Protein AF-D7BFG2-F1 (afdb_monomer_lite)

Organism: Allomeiothermus silvanus (strain ATCC 700542 / DSM 9946 / NBRC 106475 / NCIMB 13440 / VI-R2) (NCBI:txid526227)

Foldseek 3Di:
DPDPDDADPQQQDCDDPDPPDHRPCVVCVVVPDDDDPDDDDDPDDVSLVVRLVSVCVVVNPDCCLQAVDVPDDDPDDDDPPPDDGDDDDRDHHGDDDPCNCVVVVLVVQLCVVVVLVDDPDPDVVVNVVSSVVSVVVVVVVVVVVVD

pLDDT: mean 75.77, std 16.27, range [35.69, 95.5]

Secondary structure (DSSP, 8-state):
----PPPPTTPPPSS-SSTT---HHHHHGGGS--PPSSSS---S-HHHHHHHHHHHHHHTT-STTTS--TT-S-S-----TTPPPP------S----SSHHHHHHHHHHHHTSGGGSS---SSHHHHHHHHHHHHHHHHHHHHHHH-

Structure (mmCIF, N/CA/C/O backbone):
data_AF-D7BFG2-F1
#
_entry.id   AF-D7BFG2-F1
#
loop_
_atom_site.group_PDB
_atom_site.id
_atom_site.type_symbol
_atom_site.label_atom_id
_atom_site.label_alt_id
_atom_site.label_comp_id
_atom_site.label_asym_id
_atom_site.label_entity_id
_atom_site.label_seq_id
_atom_site.pdbx_PDB_ins_code
_atom_site.Cartn_x
_atom_site.Cartn_y
_atom_site.Cartn_z
_atom_site.occupancy
_atom_site.B_iso_or_equiv
_atom_site.auth_seq_id
_atom_site.auth_comp_id
_atom_site.auth_asym_id
_atom_site.auth_atom_id
_atom_site.pdbx_PDB_model_num
ATOM 1 N N . MET A 1 1 ? -26.481 14.081 -3.843 1.00 35.69 1 MET A N 1
ATOM 2 C CA . MET A 1 1 ? -26.694 12.616 -3.824 1.00 35.69 1 MET A CA 1
ATOM 3 C C . MET A 1 1 ? -25.728 12.005 -2.821 1.00 35.69 1 MET A C 1
ATOM 5 O O . MET A 1 1 ? -24.533 12.231 -2.958 1.00 35.69 1 MET A O 1
ATOM 9 N N . ALA A 1 2 ? -26.221 11.318 -1.786 1.00 36.88 2 ALA A N 1
ATOM 10 C CA . ALA A 1 2 ? -25.361 10.681 -0.788 1.00 36.88 2 ALA A CA 1
ATOM 11 C C . ALA A 1 2 ? -24.533 9.565 -1.448 1.00 36.88 2 ALA A C 1
ATOM 13 O O . ALA A 1 2 ? -25.082 8.671 -2.091 1.00 36.88 2 ALA A O 1
ATOM 14 N N . SER A 1 3 ? -23.209 9.659 -1.340 1.00 45.44 3 SER A N 1
ATOM 15 C CA . SER A 1 3 ? -22.268 8.722 -1.952 1.00 45.44 3 SER A CA 1
ATOM 16 C C . SER A 1 3 ? -22.448 7.313 -1.373 1.00 45.44 3 SER A C 1
ATOM 18 O O . SER A 1 3 ? -22.255 7.103 -0.181 1.00 45.44 3 SER A O 1
ATOM 20 N N . THR A 1 4 ? -22.766 6.327 -2.218 1.00 58.91 4 THR A N 1
ATOM 21 C CA . THR A 1 4 ? -22.878 4.888 -1.876 1.00 58.91 4 THR A CA 1
ATOM 22 C C . THR A 1 4 ? -21.511 4.224 -1.621 1.00 58.91 4 THR A C 1
ATOM 24 O O . THR A 1 4 ? -21.374 2.998 -1.602 1.00 58.91 4 THR A O 1
ATOM 27 N N . ARG A 1 5 ? -20.454 5.025 -1.476 1.00 68.56 5 ARG A N 1
ATOM 28 C CA . ARG A 1 5 ? -19.087 4.570 -1.239 1.00 68.56 5 ARG A CA 1
ATOM 29 C C . ARG A 1 5 ? -18.982 3.950 0.157 1.00 68.56 5 ARG A C 1
ATOM 31 O O . ARG A 1 5 ? -19.466 4.508 1.134 1.00 68.56 5 ARG A O 1
ATOM 38 N N . ARG A 1 6 ? -18.347 2.780 0.264 1.00 68.00 6 ARG A N 1
ATOM 39 C CA . ARG A 1 6 ? -18.043 2.164 1.566 1.00 68.00 6 ARG A CA 1
ATOM 40 C C . ARG A 1 6 ? -16.773 2.808 2.119 1.00 68.00 6 ARG A C 1
ATOM 42 O O . ARG A 1 6 ? -15.727 2.674 1.495 1.00 68.00 6 ARG A O 1
ATOM 49 N N . PHE A 1 7 ? -16.881 3.470 3.265 1.00 69.44 7 PHE A N 1
ATOM 50 C CA . PHE A 1 7 ? -15.780 4.200 3.897 1.00 69.44 7 PHE A CA 1
ATOM 51 C C . PHE A 1 7 ? -15.029 3.339 4.919 1.00 69.44 7 PHE A C 1
ATOM 53 O O . PHE A 1 7 ? -15.637 2.495 5.590 1.00 69.44 7 PHE A O 1
ATOM 60 N N . TYR A 1 8 ? -13.724 3.573 5.071 1.00 68.69 8 TYR A N 1
ATOM 61 C CA . TYR A 1 8 ? -12.989 3.138 6.260 1.00 68.69 8 TYR A CA 1
ATOM 62 C C . TYR A 1 8 ? -13.091 4.188 7.376 1.00 68.69 8 TYR A C 1
ATOM 64 O O . TYR A 1 8 ? -13.104 5.384 7.093 1.00 68.69 8 TYR A O 1
ATOM 72 N N . PRO A 1 9 ? -13.055 3.783 8.660 1.00 69.44 9 PRO A N 1
ATOM 73 C CA . PRO A 1 9 ? -12.960 4.727 9.783 1.00 69.44 9 PRO A CA 1
ATOM 74 C C . PRO A 1 9 ? -11.699 5.615 9.753 1.00 69.44 9 PRO A C 1
ATOM 76 O O . PRO A 1 9 ? -11.646 6.676 10.377 1.00 69.44 9 PRO A O 1
ATOM 79 N N . SER A 1 10 ? -10.663 5.164 9.043 1.00 69.75 10 SER A N 1
ATOM 80 C CA . SER A 1 10 ? -9.399 5.869 8.816 1.00 69.75 10 SER A CA 1
ATOM 81 C C . SER A 1 10 ? -9.334 6.582 7.463 1.00 69.75 10 SER A C 1
ATOM 83 O O . SER A 1 10 ? -8.242 6.965 7.052 1.00 69.75 10 SER A O 1
ATOM 85 N N . ASP A 1 11 ? -10.449 6.687 6.736 1.00 73.31 11 ASP A N 1
ATOM 86 C CA . ASP A 1 11 ? -10.470 7.388 5.456 1.00 73.31 11 ASP A CA 1
ATOM 87 C C . ASP A 1 11 ? -9.999 8.833 5.618 1.00 73.31 11 ASP A C 1
ATOM 89 O O . ASP A 1 11 ? -10.385 9.522 6.567 1.00 73.31 11 ASP A O 1
ATOM 93 N N . LEU A 1 12 ? -9.220 9.293 4.636 1.00 68.06 12 LEU A N 1
ATOM 94 C CA . LEU A 1 12 ? -8.912 10.708 4.463 1.00 68.06 12 LEU A CA 1
ATOM 95 C C . LEU A 1 12 ? -10.233 11.451 4.264 1.00 68.06 12 LEU A C 1
ATOM 97 O O . LEU A 1 12 ? -10.971 11.178 3.301 1.00 68.06 12 LEU A O 1
ATOM 101 N N . SER A 1 13 ? -10.553 12.347 5.194 1.00 62.72 13 SER A N 1
ATOM 102 C CA . SER A 1 13 ? -11.797 13.100 5.146 1.00 62.72 13 SER A CA 1
ATOM 103 C C . SER A 1 13 ? -11.754 14.107 3.998 1.00 62.72 13 SER A C 1
ATOM 105 O O . SER A 1 13 ? -10.762 14.803 3.791 1.00 62.72 13 SER A O 1
ATOM 107 N N . ASP A 1 14 ? -12.865 14.210 3.266 1.00 57.97 14 ASP A N 1
ATOM 108 C CA . ASP A 1 14 ? -13.099 15.321 2.326 1.00 57.97 14 ASP A CA 1
ATOM 109 C C . ASP A 1 14 ? -13.340 16.648 3.063 1.00 57.97 14 ASP A C 1
ATOM 111 O O . ASP A 1 14 ? -13.372 17.712 2.458 1.00 57.97 14 ASP A O 1
ATOM 115 N N . GLN A 1 15 ? -13.530 16.576 4.381 1.00 50.72 15 GLN A N 1
ATOM 116 C CA . GLN A 1 15 ? -13.772 17.700 5.268 1.00 50.72 15 GLN A CA 1
ATOM 117 C C . GLN A 1 15 ? -12.547 17.934 6.150 1.00 50.72 15 GLN A C 1
ATOM 119 O O . GLN A 1 15 ? -11.887 16.991 6.593 1.00 50.72 15 GLN A O 1
ATOM 124 N N . ALA A 1 16 ? -12.266 19.199 6.423 1.00 49.25 16 ALA A N 1
ATOM 125 C CA . ALA A 1 16 ? -11.290 19.621 7.408 1.00 49.25 16 ALA A CA 1
ATOM 126 C C . ALA A 1 16 ? -11.692 19.070 8.793 1.00 49.25 16 ALA A C 1
ATOM 128 O O . ALA A 1 16 ? -12.707 19.482 9.347 1.00 49.25 16 ALA A O 1
ATOM 129 N N . ARG A 1 17 ? -10.939 18.113 9.362 1.00 45.97 17 ARG A N 1
ATOM 130 C CA . ARG A 1 17 ? -11.179 17.629 10.745 1.00 45.97 17 ARG A CA 1
ATOM 131 C C . ARG A 1 17 ? -10.889 18.703 11.808 1.00 45.97 17 ARG A C 1
ATOM 133 O O . ARG A 1 17 ? -11.268 18.524 12.958 1.00 45.97 17 ARG A O 1
ATOM 140 N N . PHE A 1 18 ? -10.234 19.791 11.408 1.00 42.34 18 PHE A N 1
ATOM 141 C CA . PHE A 1 18 ? -9.886 20.971 12.199 1.00 42.34 18 PHE A CA 1
ATOM 142 C C . PHE A 1 18 ? -10.052 22.203 11.304 1.00 42.34 18 PHE A C 1
ATOM 144 O O . PHE A 1 18 ? -9.797 22.099 10.107 1.00 42.34 18 PHE A O 1
ATOM 151 N N . SER A 1 19 ? -10.476 23.341 11.854 1.00 42.25 19 SER A N 1
ATOM 152 C CA . SER A 1 19 ? -10.855 24.570 11.122 1.00 42.25 19 SER A CA 1
ATOM 153 C C . SER A 1 19 ? -9.805 25.125 10.144 1.00 42.25 19 SER A C 1
ATOM 155 O O . SER A 1 19 ? -10.122 25.903 9.253 1.00 42.25 19 SER A O 1
ATOM 157 N N . ASP A 1 20 ? -8.564 24.701 10.315 1.00 50.12 20 ASP A N 1
ATOM 158 C CA . ASP A 1 20 ? -7.326 25.242 9.771 1.00 50.12 20 ASP A CA 1
ATOM 159 C C . ASP A 1 20 ? -6.609 24.250 8.827 1.00 50.12 20 ASP A C 1
ATOM 161 O O . ASP A 1 20 ? -5.536 24.545 8.306 1.00 50.12 20 ASP A O 1
ATOM 165 N N . ARG A 1 21 ? -7.207 23.078 8.546 1.00 52.16 21 ARG A N 1
ATOM 166 C CA . ARG A 1 21 ? -6.616 22.026 7.696 1.00 52.16 21 ARG A CA 1
ATOM 167 C C . ARG A 1 21 ? -7.376 21.861 6.370 1.00 52.16 21 ARG A C 1
ATOM 169 O O . ARG A 1 21 ? -8.562 21.555 6.382 1.00 52.16 21 ARG A O 1
ATOM 176 N N . GLN A 1 22 ? -6.709 21.965 5.215 1.00 52.19 22 GLN A N 1
ATOM 177 C CA . GLN A 1 22 ? -7.292 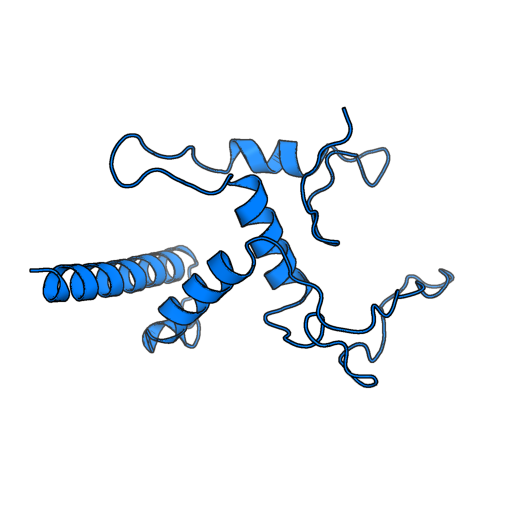21.522 3.933 1.00 52.19 22 GLN A CA 1
ATOM 178 C C . GLN A 1 22 ? -7.687 20.032 3.978 1.00 52.19 22 GLN A C 1
ATOM 180 O O . GLN A 1 22 ? -7.050 19.237 4.667 1.00 52.19 22 GLN A O 1
ATOM 185 N N . ALA A 1 23 ? -8.711 19.635 3.213 1.00 70.12 23 ALA A N 1
ATOM 186 C CA . ALA A 1 23 ? -9.079 18.227 3.047 1.00 70.12 23 ALA A CA 1
ATOM 187 C C . ALA A 1 23 ? -7.837 17.389 2.686 1.00 70.12 23 ALA A C 1
ATOM 189 O O . ALA A 1 23 ? -7.157 17.671 1.701 1.00 70.12 23 ALA A O 1
ATOM 190 N N . GLU A 1 24 ? -7.523 16.368 3.487 1.00 79.00 24 GLU A N 1
ATOM 191 C CA . GLU A 1 24 ? -6.224 15.675 3.441 1.00 79.00 24 GLU A CA 1
ATOM 192 C C . GLU A 1 24 ? -5.970 15.008 2.078 1.00 79.00 24 GLU A C 1
ATOM 194 O O . GLU A 1 24 ? -4.833 14.912 1.616 1.00 79.00 24 GLU A O 1
ATOM 199 N N . TRP A 1 25 ? -7.044 14.605 1.389 1.00 83.38 25 TRP A N 1
ATOM 200 C CA . TRP A 1 25 ? -6.968 14.069 0.032 1.00 83.38 25 TRP A CA 1
ATOM 201 C C . TRP A 1 25 ? -6.477 15.095 -0.998 1.00 83.38 25 TRP A C 1
ATOM 203 O O . TRP A 1 25 ? -5.710 14.724 -1.879 1.00 83.38 25 TRP A O 1
ATOM 213 N N . VAL A 1 26 ? -6.851 16.372 -0.871 1.00 85.31 26 VAL A N 1
ATOM 214 C CA . VAL A 1 26 ? -6.469 17.435 -1.823 1.00 85.31 26 VAL A CA 1
ATOM 215 C C . VAL A 1 26 ? -4.954 17.642 -1.845 1.00 85.31 26 VAL A C 1
ATOM 217 O O . VAL A 1 26 ? -4.383 17.929 -2.891 1.00 85.31 26 VAL A O 1
ATOM 220 N N . LEU A 1 27 ? -4.293 17.449 -0.702 1.00 83.94 27 LEU A N 1
ATOM 221 C CA . LEU A 1 27 ? -2.836 17.546 -0.595 1.00 83.94 27 LEU A CA 1
ATOM 222 C C . LEU A 1 27 ? -2.132 16.321 -1.192 1.00 83.94 27 LEU A C 1
ATOM 224 O O . LEU A 1 27 ? -1.065 16.443 -1.789 1.00 83.94 27 LEU A O 1
ATOM 228 N N . LEU A 1 28 ? -2.722 15.136 -1.027 1.00 86.00 28 LEU A N 1
ATOM 229 C CA . LEU A 1 28 ? -2.117 13.874 -1.451 1.00 86.00 28 LEU A CA 1
ATOM 230 C C . LEU A 1 28 ? -2.340 13.562 -2.930 1.00 86.00 28 LEU A C 1
ATOM 232 O O . LEU A 1 28 ? -1.453 13.012 -3.576 1.00 86.00 28 LEU A O 1
ATOM 236 N N . GLU A 1 29 ? -3.509 13.894 -3.470 1.00 88.38 29 GLU A N 1
ATOM 237 C CA . GLU A 1 29 ? -3.891 13.612 -4.853 1.00 88.38 29 GLU A CA 1
ATOM 238 C C . GLU A 1 29 ? -2.838 14.016 -5.902 1.00 88.38 29 GLU A C 1
ATOM 240 O O . GLU A 1 29 ? -2.476 13.149 -6.703 1.00 88.38 29 GLU A O 1
ATOM 245 N N . PRO A 1 30 ? -2.278 15.246 -5.901 1.00 91.38 30 PRO A N 1
ATOM 246 C CA . PRO A 1 30 ? -1.296 15.647 -6.912 1.00 91.38 30 PRO A CA 1
ATOM 247 C C . PRO A 1 30 ? 0.029 14.874 -6.822 1.00 91.38 30 PRO A C 1
ATOM 249 O O . PRO A 1 30 ? 0.748 14.777 -7.815 1.00 91.38 30 PRO A O 1
ATOM 252 N N . LEU A 1 31 ? 0.350 14.289 -5.665 1.00 90.12 31 LEU A N 1
ATOM 253 C CA . LEU A 1 31 ? 1.568 13.495 -5.467 1.00 90.12 31 LEU A CA 1
ATOM 254 C C . LEU A 1 31 ? 1.427 12.064 -6.000 1.00 90.12 31 LEU A C 1
ATOM 256 O O . LEU A 1 31 ? 2.412 11.336 -6.130 1.00 90.12 31 LEU A O 1
ATOM 260 N N . ILE A 1 32 ? 0.203 11.628 -6.296 1.00 88.56 32 ILE A N 1
ATOM 261 C CA . ILE A 1 32 ? -0.093 10.256 -6.688 1.00 88.56 32 ILE A CA 1
ATOM 262 C C . ILE A 1 32 ? -0.083 10.167 -8.227 1.00 88.56 32 ILE A C 1
ATOM 264 O O . ILE A 1 32 ? -1.022 10.607 -8.888 1.00 88.56 32 ILE A O 1
ATOM 268 N N . PRO A 1 33 ? 0.925 9.524 -8.846 1.00 87.50 33 PRO A N 1
ATOM 269 C CA . PRO A 1 33 ? 1.218 9.713 -10.272 1.00 87.50 33 PRO A CA 1
ATOM 270 C C . PRO A 1 33 ? 0.188 9.045 -11.176 1.00 87.50 33 PRO A C 1
ATOM 272 O O . PRO A 1 33 ? 0.178 7.826 -11.182 1.00 87.50 33 PRO A O 1
ATOM 275 N N . ALA A 1 34 ? -0.636 9.750 -11.953 1.00 85.81 34 ALA A N 1
ATOM 276 C CA . ALA A 1 34 ? -1.742 9.165 -12.735 1.00 85.81 34 ALA A CA 1
ATOM 277 C C . ALA A 1 34 ? -1.429 7.809 -13.435 1.00 85.81 34 ALA A C 1
ATOM 279 O O . ALA A 1 34 ? -0.289 7.553 -13.837 1.00 85.81 34 ALA A O 1
ATOM 280 N N . PRO A 1 35 ? -2.413 6.892 -13.576 1.00 85.31 35 PRO A N 1
ATOM 281 C CA . PRO A 1 35 ? -2.204 5.633 -14.290 1.00 85.31 35 PRO A CA 1
ATOM 282 C C . PRO A 1 35 ? -1.595 5.879 -15.674 1.00 85.31 35 PRO A C 1
ATOM 284 O O . PRO A 1 35 ? -2.139 6.647 -16.463 1.00 85.31 35 PRO A O 1
ATOM 287 N N . LYS A 1 36 ? -0.458 5.234 -15.956 1.00 84.75 36 LYS A N 1
ATOM 288 C CA . LYS A 1 36 ? 0.197 5.353 -17.260 1.00 84.75 36 LYS A CA 1
ATOM 289 C C . LYS A 1 36 ? -0.695 4.745 -18.352 1.00 84.75 36 LYS A C 1
ATOM 291 O O . LYS A 1 36 ? -1.365 3.744 -18.079 1.00 84.75 36 LYS A O 1
ATOM 296 N N . PRO A 1 37 ? -0.703 5.314 -19.570 1.00 83.06 37 PRO A N 1
ATOM 297 C CA . PRO A 1 37 ? -1.400 4.713 -20.697 1.00 83.06 37 PRO A CA 1
ATOM 298 C C . PRO A 1 37 ? -0.761 3.368 -21.071 1.00 83.06 37 PRO A C 1
ATOM 300 O O . PRO A 1 37 ? 0.455 3.194 -20.985 1.00 83.06 37 PRO A O 1
ATOM 303 N N . GLY A 1 38 ? -1.597 2.421 -21.500 1.00 83.06 38 GLY A N 1
ATOM 304 C CA . GLY A 1 38 ? -1.178 1.069 -21.871 1.00 83.06 38 GLY A CA 1
ATOM 305 C C . GLY A 1 38 ? -1.172 0.065 -20.709 1.00 83.06 38 GLY A C 1
ATOM 306 O O . GLY A 1 38 ? -1.253 0.408 -19.531 1.00 83.06 38 GLY A O 1
ATOM 307 N N . GLY A 1 39 ? -1.101 -1.221 -21.054 1.00 82.75 39 GLY A N 1
ATOM 308 C CA . GLY A 1 39 ? -1.129 -2.315 -20.083 1.00 82.75 39 GLY A CA 1
ATOM 309 C C . GLY A 1 39 ? -2.523 -2.626 -19.525 1.00 82.75 39 GLY A C 1
ATOM 310 O O . GLY A 1 39 ? -3.553 -2.336 -20.133 1.00 82.75 39 GLY A O 1
ATOM 311 N N . ARG A 1 40 ? -2.564 -3.293 -18.364 1.00 80.38 40 ARG A N 1
ATOM 312 C CA . ARG A 1 40 ? -3.821 -3.732 -17.741 1.00 80.38 40 ARG A CA 1
ATOM 313 C C . ARG A 1 40 ? -4.549 -2.537 -17.103 1.00 80.38 40 ARG A C 1
ATOM 315 O O . ARG A 1 40 ? -3.965 -1.915 -16.216 1.00 80.38 40 ARG A O 1
ATOM 322 N N . PRO A 1 41 ? -5.831 -2.282 -17.433 1.00 85.25 41 PRO A N 1
ATOM 323 C CA . PRO A 1 41 ? -6.581 -1.165 -16.861 1.00 85.25 41 PRO A CA 1
ATOM 324 C C . PRO A 1 41 ? -6.630 -1.193 -15.328 1.00 85.25 41 PRO A C 1
ATOM 326 O O . PRO A 1 41 ? -6.902 -2.236 -14.716 1.00 85.25 41 PRO A O 1
ATOM 329 N N . ALA A 1 42 ? -6.409 -0.033 -14.707 1.00 85.25 42 ALA A N 1
ATOM 330 C CA . ALA A 1 42 ? -6.557 0.147 -13.268 1.00 85.25 42 ALA A CA 1
ATOM 331 C C . ALA A 1 42 ? -8.044 0.058 -12.880 1.00 85.25 42 ALA A C 1
ATOM 333 O O . ALA A 1 42 ? -8.833 0.943 -13.186 1.00 85.25 42 ALA A O 1
ATOM 334 N N . LYS A 1 43 ? -8.437 -1.029 -12.203 1.00 86.81 43 LYS A N 1
ATOM 335 C CA . LYS A 1 43 ? -9.842 -1.292 -11.824 1.00 86.81 43 LYS A CA 1
ATOM 336 C C . LYS A 1 43 ? -10.293 -0.609 -10.529 1.00 86.81 43 LYS A C 1
ATOM 338 O O . LYS A 1 43 ? -11.481 -0.619 -10.223 1.00 86.81 43 LYS A O 1
ATOM 343 N N . VAL A 1 44 ? -9.356 -0.128 -9.714 1.00 86.38 44 VAL A N 1
ATOM 344 C CA . VAL A 1 44 ? -9.634 0.437 -8.385 1.00 86.38 44 VAL A CA 1
ATOM 345 C C . VAL A 1 44 ? -9.158 1.891 -8.367 1.00 86.38 44 VAL A C 1
ATOM 347 O O . VAL A 1 44 ? -8.000 2.123 -8.726 1.00 86.38 44 VAL A O 1
ATOM 350 N N . PRO A 1 45 ? -10.004 2.858 -7.956 1.00 87.62 45 PRO A N 1
ATOM 351 C CA . PRO A 1 45 ? -9.585 4.247 -7.806 1.00 87.62 45 PRO A CA 1
ATOM 352 C C . PRO A 1 45 ? -8.444 4.368 -6.798 1.00 87.62 45 PRO A C 1
ATOM 354 O O . PRO A 1 45 ? -8.442 3.699 -5.763 1.00 87.62 45 PRO A O 1
ATOM 357 N N . ARG A 1 46 ? -7.480 5.249 -7.066 1.00 87.62 46 ARG A N 1
ATOM 358 C CA . ARG A 1 46 ? -6.289 5.387 -6.215 1.00 87.62 46 ARG A CA 1
ATOM 359 C C . ARG A 1 46 ? -6.602 5.827 -4.800 1.00 87.62 46 ARG A C 1
ATOM 361 O O . ARG A 1 46 ? -5.983 5.321 -3.872 1.00 87.62 46 ARG A O 1
ATOM 368 N N . ARG A 1 47 ? -7.616 6.674 -4.638 1.00 87.25 47 ARG A N 1
ATOM 369 C CA . ARG A 1 47 ? -8.124 7.074 -3.329 1.00 87.25 47 ARG A CA 1
ATOM 370 C C . ARG A 1 47 ? -8.501 5.884 -2.452 1.00 87.25 47 ARG A C 1
ATOM 372 O O . ARG A 1 47 ? -8.148 5.854 -1.282 1.00 87.25 47 ARG A O 1
ATOM 379 N N . GLU A 1 48 ? -9.144 4.868 -3.023 1.00 86.75 48 GLU A N 1
ATOM 380 C CA . GLU A 1 48 ? -9.511 3.654 -2.281 1.00 86.75 48 GLU A CA 1
ATOM 381 C C . GLU A 1 48 ? -8.292 2.824 -1.889 1.00 86.75 48 GLU A C 1
ATOM 383 O O . GLU A 1 48 ? -8.276 2.200 -0.831 1.00 86.75 48 GLU A O 1
ATOM 388 N N . ILE A 1 49 ? -7.264 2.811 -2.740 1.00 87.88 49 ILE A N 1
ATOM 389 C CA . ILE A 1 49 ? -6.004 2.126 -2.447 1.00 87.88 49 ILE A CA 1
ATOM 390 C C . ILE A 1 49 ? -5.290 2.840 -1.298 1.00 87.88 49 ILE A C 1
ATOM 392 O O . ILE A 1 49 ? -4.867 2.180 -0.357 1.00 87.88 49 ILE A O 1
ATOM 396 N N . VAL A 1 50 ? -5.198 4.172 -1.345 1.00 88.62 50 VAL A N 1
ATOM 397 C CA . VAL A 1 50 ? -4.579 4.980 -0.284 1.00 88.62 50 VAL A CA 1
ATOM 398 C C . VAL A 1 50 ? -5.335 4.823 1.027 1.00 88.62 50 VAL A C 1
ATOM 400 O O . VAL A 1 50 ? -4.715 4.543 2.045 1.00 88.62 50 VAL A O 1
ATOM 403 N N . ASN A 1 51 ? -6.663 4.900 1.005 1.00 86.06 51 ASN A N 1
ATOM 404 C CA . ASN A 1 51 ? -7.483 4.668 2.189 1.00 86.06 51 ASN A CA 1
ATOM 405 C C . ASN A 1 51 ? -7.253 3.271 2.784 1.00 86.06 51 ASN A C 1
ATOM 407 O O . ASN A 1 51 ? -7.078 3.138 3.994 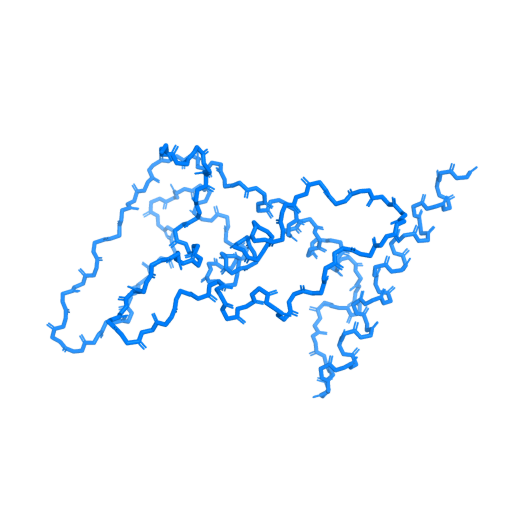1.00 86.06 51 ASN A O 1
ATOM 411 N N . ALA A 1 52 ? -7.167 2.235 1.943 1.00 84.50 52 ALA A N 1
ATOM 412 C CA . ALA A 1 52 ? -6.841 0.885 2.393 1.00 84.50 52 ALA A CA 1
ATOM 413 C C . ALA A 1 52 ? -5.412 0.777 2.963 1.00 84.50 52 ALA A C 1
ATOM 415 O O . ALA A 1 52 ? -5.213 0.079 3.955 1.00 84.50 52 ALA A O 1
ATOM 416 N N . ILE A 1 53 ? -4.425 1.468 2.378 1.00 86.31 53 ILE A N 1
ATOM 417 C CA . ILE A 1 53 ? -3.051 1.533 2.903 1.00 86.31 53 ILE A CA 1
ATOM 418 C C . ILE A 1 53 ? -3.042 2.219 4.269 1.00 86.31 53 ILE A C 1
ATOM 420 O O . ILE A 1 53 ? -2.521 1.652 5.221 1.00 86.31 53 ILE A O 1
ATOM 424 N N . LEU A 1 54 ? -3.648 3.400 4.390 1.00 82.31 54 LEU A N 1
ATOM 425 C CA . LEU A 1 54 ? -3.715 4.156 5.642 1.00 82.31 54 LEU A CA 1
ATOM 426 C C . LEU A 1 54 ? -4.448 3.384 6.732 1.00 82.31 54 LEU A C 1
ATOM 428 O O . LEU A 1 54 ? -4.024 3.396 7.885 1.00 82.31 54 LEU A O 1
ATOM 432 N N . TYR A 1 55 ? -5.501 2.659 6.364 1.00 78.62 55 TYR A N 1
ATOM 433 C CA . TYR A 1 55 ? -6.174 1.746 7.273 1.00 78.62 55 TYR A CA 1
ATOM 434 C C . TYR A 1 55 ? -5.227 0.651 7.785 1.00 78.62 55 TYR A C 1
ATOM 436 O O . TYR A 1 55 ? -5.146 0.433 8.993 1.00 78.62 55 TYR A O 1
ATOM 444 N N . VAL A 1 56 ? -4.477 -0.008 6.891 1.00 78.75 56 VAL A N 1
ATOM 445 C CA . VAL A 1 56 ? -3.489 -1.035 7.268 1.00 78.75 56 VAL A CA 1
ATOM 446 C C . VAL A 1 56 ? -2.335 -0.441 8.080 1.00 78.75 56 VAL A C 1
ATOM 448 O O . VAL A 1 56 ? -1.830 -1.104 8.974 1.00 78.75 56 VAL A O 1
ATOM 451 N N . LEU A 1 57 ? -1.911 0.795 7.820 1.00 79.69 57 LEU A N 1
ATOM 452 C CA . LEU A 1 57 ? -0.862 1.449 8.606 1.00 79.69 57 LEU A CA 1
ATOM 453 C C . LEU A 1 57 ? -1.353 1.822 10.008 1.00 79.69 57 LEU A C 1
ATOM 455 O O . LEU A 1 57 ? -0.646 1.585 10.983 1.00 79.69 57 LEU A O 1
ATOM 459 N N . LYS A 1 58 ? -2.572 2.362 10.121 1.00 73.50 58 LYS A N 1
ATOM 460 C CA . LYS A 1 58 ? -3.164 2.765 11.402 1.00 73.50 58 LYS A CA 1
ATOM 461 C C . LYS A 1 58 ? -3.478 1.566 12.294 1.00 73.50 58 LYS A C 1
ATOM 463 O O . LYS A 1 58 ? -3.226 1.612 13.492 1.00 73.50 58 LYS A O 1
ATOM 468 N N . ASN A 1 59 ? -4.033 0.509 11.706 1.00 66.12 59 ASN A N 1
ATOM 469 C CA . ASN A 1 59 ? -4.573 -0.630 12.449 1.00 66.12 59 ASN A CA 1
ATOM 470 C C . ASN A 1 59 ? -3.728 -1.905 12.280 1.00 66.12 59 ASN A C 1
ATOM 472 O O . ASN A 1 59 ? -4.080 -2.958 12.800 1.00 66.12 59 ASN A O 1
ATOM 476 N N . GLY A 1 60 ? -2.609 -1.843 11.557 1.00 65.88 60 GLY A N 1
ATOM 477 C CA . GLY A 1 60 ? -1.783 -3.000 11.211 1.00 65.88 60 GLY A CA 1
ATOM 478 C C . GLY A 1 60 ? -2.468 -3.990 10.256 1.00 65.88 60 GLY A C 1
ATOM 479 O O . GLY A 1 60 ? -3.569 -3.776 9.746 1.00 65.88 60 GLY A O 1
ATOM 480 N N . ILE A 1 61 ? -1.841 -5.158 10.074 1.00 66.81 61 ILE A N 1
ATOM 481 C CA . ILE A 1 61 ? -2.496 -6.357 9.511 1.00 66.81 61 ILE A CA 1
ATOM 482 C C . ILE A 1 61 ? -3.251 -7.074 10.643 1.00 66.81 61 ILE A C 1
ATOM 484 O O . ILE A 1 61 ? -3.087 -8.270 10.884 1.00 66.81 61 ILE A O 1
ATOM 488 N N . GLN A 1 62 ? -4.029 -6.328 11.428 1.00 56.16 62 GLN A N 1
ATOM 489 C CA . GLN A 1 62 ? -4.777 -6.920 12.527 1.00 56.16 62 GLN A CA 1
ATOM 490 C C . GLN A 1 62 ? -6.024 -7.613 11.972 1.00 56.16 62 GLN A C 1
ATOM 492 O O . GLN A 1 62 ? -6.882 -7.010 11.320 1.00 56.16 62 GLN A O 1
ATOM 497 N N . TRP A 1 63 ? -6.122 -8.914 12.237 1.00 51.78 63 TRP A N 1
ATOM 498 C CA . TRP A 1 63 ? -7.339 -9.708 12.040 1.00 51.78 63 TRP A CA 1
ATOM 499 C C . TRP A 1 63 ? -8.449 -9.318 13.035 1.00 51.78 63 TRP A C 1
ATOM 501 O O . TRP A 1 63 ? -9.618 -9.616 12.810 1.00 51.78 63 TRP A O 1
ATOM 511 N N . LEU A 1 64 ? -8.081 -8.615 14.112 1.00 44.53 64 LEU A N 1
ATOM 512 C CA . LEU A 1 64 ? -8.909 -8.326 15.284 1.00 44.53 64 LEU A CA 1
ATOM 513 C C . LEU A 1 64 ? -10.105 -7.393 15.024 1.00 44.53 64 LEU A C 1
ATOM 515 O O . LEU A 1 64 ? -11.134 -7.557 15.666 1.00 44.53 64 LEU A O 1
ATOM 519 N N . GLU A 1 65 ? -10.026 -6.459 14.072 1.00 49.69 65 GLU A N 1
ATOM 520 C CA . GLU A 1 65 ? -11.199 -5.642 13.689 1.00 49.69 65 GLU A CA 1
ATOM 521 C C . GLU A 1 65 ? -12.143 -6.366 12.717 1.00 49.69 65 GLU A C 1
ATOM 523 O O . GLU A 1 65 ? -13.305 -5.996 12.564 1.00 49.69 65 GLU A O 1
ATOM 528 N N . VAL A 1 66 ? -11.648 -7.406 12.043 1.00 52.53 66 VAL A N 1
ATOM 529 C CA . VAL A 1 66 ? -12.432 -8.225 11.109 1.00 52.53 66 VAL A CA 1
ATOM 530 C C . VAL A 1 66 ? -13.170 -9.334 11.855 1.00 52.53 66 VAL A C 1
ATOM 532 O O . VAL A 1 66 ? -14.228 -9.768 11.416 1.00 52.53 66 VAL A O 1
ATOM 535 N N . VAL A 1 67 ? -12.644 -9.771 12.998 1.00 46.97 67 VAL A N 1
ATOM 536 C CA . VAL A 1 67 ? -13.298 -10.681 13.936 1.00 46.97 67 VAL A CA 1
ATOM 537 C C . VAL A 1 67 ? -13.166 -10.049 15.314 1.00 46.97 67 VAL A C 1
ATOM 539 O O . VAL A 1 67 ? -12.162 -10.255 15.992 1.00 46.97 67 VAL A O 1
ATOM 542 N N . ALA A 1 68 ? -14.157 -9.253 15.716 1.00 46.69 68 ALA A N 1
ATOM 543 C CA . ALA A 1 68 ? -14.185 -8.661 17.047 1.00 46.69 68 ALA A CA 1
ATOM 544 C C . ALA A 1 68 ? -14.240 -9.770 18.111 1.00 46.69 68 ALA A C 1
ATOM 546 O O . ALA A 1 68 ? -15.306 -10.294 18.434 1.00 46.69 68 ALA A O 1
ATOM 547 N N . HIS A 1 69 ? -13.080 -10.158 18.643 1.00 41.03 69 HIS A N 1
ATOM 548 C CA . HIS A 1 69 ? -12.999 -11.031 19.808 1.00 41.03 69 HIS A CA 1
ATOM 549 C C . HIS A 1 69 ? -13.152 -10.162 21.067 1.00 41.03 69 HIS A C 1
ATOM 551 O O . HIS A 1 69 ? -12.539 -9.094 21.127 1.00 41.03 69 HIS A O 1
ATOM 557 N N . PRO A 1 70 ? -13.893 -10.593 22.106 1.00 41.62 70 PRO A N 1
ATOM 558 C CA . PRO A 1 70 ? -14.121 -9.798 23.322 1.00 41.62 70 PRO A CA 1
ATOM 559 C C . PRO A 1 70 ? -12.864 -9.239 24.023 1.00 41.62 70 PRO A C 1
ATOM 561 O O . PRO A 1 70 ? -12.972 -8.290 24.800 1.00 41.62 70 PRO A O 1
ATOM 564 N N . HIS A 1 71 ? -11.680 -9.795 23.736 1.00 49.25 71 HIS A N 1
ATOM 565 C CA . HIS A 1 71 ? -10.396 -9.470 24.375 1.00 49.25 71 HIS A CA 1
ATOM 566 C C . HIS A 1 71 ? -9.333 -8.931 23.398 1.00 49.25 71 HIS A C 1
ATOM 568 O O . HIS A 1 71 ? -8.143 -8.904 23.705 1.00 49.25 71 HIS A O 1
ATOM 574 N N . ALA A 1 72 ? -9.743 -8.523 22.200 1.00 47.72 72 ALA A N 1
ATOM 575 C CA . ALA A 1 72 ? -8.840 -8.126 21.135 1.00 47.72 72 ALA A CA 1
ATOM 576 C C . ALA A 1 72 ? -8.396 -6.648 21.212 1.00 47.72 72 ALA A C 1
ATOM 578 O O . ALA A 1 72 ? -9.113 -5.747 20.793 1.00 47.72 72 ALA A O 1
ATOM 579 N N . GLY A 1 73 ? -7.159 -6.411 21.656 1.00 49.44 73 GLY A N 1
ATOM 580 C CA . GLY A 1 73 ? -6.272 -5.431 21.008 1.00 49.44 73 GLY A CA 1
ATOM 581 C C . GLY A 1 73 ? -6.123 -4.028 21.605 1.00 49.44 73 GLY A C 1
ATOM 582 O O . GLY A 1 73 ? -5.043 -3.461 21.459 1.00 49.44 73 GLY A O 1
ATOM 583 N N . VAL A 1 74 ? -7.099 -3.470 22.324 1.00 53.28 74 VAL A N 1
ATOM 584 C CA . VAL A 1 74 ? -6.933 -2.139 22.948 1.00 53.28 74 VAL A CA 1
ATOM 585 C C . VAL A 1 74 ? -6.762 -2.295 24.456 1.00 53.28 74 VAL A C 1
ATOM 587 O O . VAL A 1 74 ? -7.732 -2.485 25.182 1.00 53.28 74 VAL A O 1
ATOM 590 N N . ARG A 1 75 ? -5.510 -2.232 24.930 1.00 49.00 75 ARG A N 1
ATOM 591 C CA . ARG A 1 75 ? -5.194 -2.148 26.372 1.00 49.00 75 ARG A CA 1
ATOM 592 C C . ARG A 1 75 ? -5.268 -0.715 26.920 1.00 49.00 75 ARG A C 1
ATOM 594 O O . ARG A 1 75 ? -5.300 -0.545 28.130 1.00 49.00 75 ARG A O 1
ATOM 601 N N . GLY A 1 76 ? -5.321 0.290 26.045 1.00 55.12 76 GLY A N 1
ATOM 602 C CA . GLY A 1 76 ? -5.452 1.706 26.391 1.00 55.12 76 GLY A CA 1
ATOM 603 C C . GLY A 1 76 ? -5.380 2.593 25.146 1.00 55.12 76 GLY A C 1
ATOM 604 O O . GLY A 1 76 ? -4.865 2.166 24.111 1.00 55.12 76 GLY A O 1
ATOM 605 N N . VAL A 1 77 ? -5.911 3.811 25.243 1.00 60.19 77 VAL A N 1
ATOM 606 C CA . VAL A 1 77 ? -5.810 4.866 24.224 1.00 60.19 77 VAL A CA 1
ATOM 607 C C . VAL A 1 77 ? -5.069 6.035 24.866 1.00 60.19 77 VAL A C 1
ATOM 609 O O . VAL A 1 77 ? -5.378 6.396 25.999 1.00 60.19 77 VAL A O 1
ATOM 612 N N . TRP A 1 78 ? -4.085 6.608 24.172 1.00 63.41 78 TRP A N 1
ATOM 613 C CA . TRP A 1 78 ? -3.433 7.837 24.626 1.00 63.41 78 TRP A CA 1
ATOM 614 C C . TRP A 1 78 ? -4.378 9.011 24.382 1.00 63.41 78 TRP A C 1
ATOM 616 O O . TRP A 1 78 ? -4.763 9.269 23.241 1.00 63.41 78 TRP A O 1
ATOM 626 N N . VAL A 1 79 ? -4.757 9.691 25.456 1.00 72.62 79 VAL A N 1
ATOM 627 C CA . VAL A 1 79 ? -5.676 10.831 25.454 1.00 72.62 79 VAL A CA 1
ATOM 628 C C . VAL A 1 79 ? -4.955 12.001 26.118 1.00 72.62 79 VAL A C 1
ATOM 630 O O . VAL A 1 79 ? -4.111 11.783 26.992 1.00 72.62 79 VAL A O 1
ATOM 633 N N . ARG A 1 80 ? -5.214 13.233 25.665 1.00 70.19 80 ARG A N 1
ATOM 634 C CA . ARG A 1 80 ? -4.643 14.415 26.320 1.00 70.19 80 ARG A CA 1
ATOM 635 C C . ARG A 1 80 ? -5.165 14.509 27.750 1.00 70.19 80 ARG A C 1
ATOM 637 O O . ARG A 1 80 ? -6.277 14.085 28.050 1.00 70.19 80 ARG A O 1
ATOM 644 N N . GLU A 1 81 ? -4.349 15.060 28.635 1.00 71.88 81 GLU A N 1
ATOM 645 C CA . GLU A 1 81 ? -4.727 15.229 30.034 1.00 71.88 81 GLU A CA 1
ATOM 646 C C . GLU A 1 81 ? -5.998 16.090 30.144 1.00 71.88 81 GLU A C 1
ATOM 648 O O . GLU A 1 81 ? -6.077 17.171 29.563 1.00 71.88 81 GLU A O 1
ATOM 653 N N . GLY A 1 82 ? -7.018 15.571 30.834 1.00 83.44 82 GLY A N 1
ATOM 654 C CA . GLY A 1 82 ? -8.327 16.217 30.984 1.00 83.44 82 GLY A CA 1
ATOM 655 C C . GLY A 1 82 ? -9.347 15.937 29.871 1.00 83.44 82 GLY A C 1
ATOM 656 O O . GLY A 1 82 ? -10.515 16.283 30.039 1.00 83.44 82 GLY A O 1
ATOM 657 N N . GLU A 1 83 ? -8.967 15.287 28.767 1.00 77.25 83 GLU A N 1
ATOM 658 C CA . GLU A 1 83 ? -9.932 14.855 27.749 1.00 77.25 83 GLU A CA 1
ATOM 659 C C . GLU A 1 83 ? -10.623 13.537 28.163 1.00 77.25 83 GLU A C 1
ATOM 661 O O . GLU A 1 83 ? -9.981 12.637 28.718 1.00 77.25 83 GLU A O 1
ATOM 666 N N . PRO A 1 84 ? -11.939 13.389 27.909 1.00 78.94 84 PRO A N 1
ATOM 667 C CA . PRO A 1 84 ? -12.655 12.161 28.228 1.00 78.94 84 PRO A CA 1
ATOM 668 C C . PRO A 1 84 ? -12.153 11.002 27.361 1.00 78.94 84 PRO A C 1
ATOM 670 O O . PRO A 1 84 ? -11.804 11.177 26.192 1.00 78.94 84 PRO A O 1
ATOM 673 N N . LEU A 1 85 ? -12.150 9.790 27.925 1.00 70.31 85 LEU A N 1
ATOM 674 C CA . LEU A 1 85 ? -11.811 8.591 27.161 1.00 70.31 85 LEU A CA 1
ATOM 675 C C . LEU A 1 85 ? -12.779 8.439 25.974 1.00 70.31 85 LEU A C 1
ATOM 677 O O . LEU A 1 85 ? -13.994 8.501 26.177 1.00 70.31 85 LEU A O 1
ATOM 681 N N . PRO A 1 86 ? -12.277 8.212 24.747 1.00 68.38 86 PRO A N 1
ATOM 682 C CA . PRO A 1 86 ? -13.141 8.030 23.593 1.00 68.38 86 PRO A CA 1
ATOM 683 C C . PRO A 1 86 ? -13.931 6.726 23.724 1.00 68.38 86 PRO A C 1
ATOM 685 O O . PRO A 1 86 ? -13.367 5.665 24.006 1.00 68.38 86 PRO A O 1
ATOM 688 N N . GLU A 1 87 ? -15.236 6.794 23.475 1.00 63.34 87 GLU A N 1
ATOM 689 C CA . GLU A 1 87 ? -16.077 5.606 23.388 1.00 63.34 87 GLU A CA 1
ATOM 690 C C . GLU A 1 87 ? -15.747 4.850 22.094 1.00 63.34 87 GLU A C 1
ATOM 692 O O . GLU A 1 87 ? -15.954 5.339 20.982 1.00 63.34 87 GLU A O 1
ATOM 697 N N . VAL A 1 88 ? -15.165 3.657 22.231 1.00 62.94 88 VAL A N 1
ATOM 698 C CA . VAL A 1 88 ? -14.818 2.811 21.085 1.00 62.94 88 VAL A CA 1
ATOM 699 C C . VAL A 1 88 ? -15.986 1.873 20.801 1.00 62.94 88 VAL A C 1
ATOM 701 O O . VAL A 1 88 ? -16.224 0.926 21.553 1.00 62.94 88 VAL A O 1
ATOM 704 N N . GLU A 1 89 ? -16.696 2.112 19.697 1.00 61.41 89 GLU A N 1
ATOM 705 C CA . GLU A 1 89 ? -17.798 1.259 19.247 1.00 61.41 89 GLU A CA 1
ATOM 706 C C . GLU A 1 89 ? -17.293 -0.168 18.961 1.00 61.41 89 GLU A C 1
ATOM 708 O O . GLU A 1 89 ? -16.574 -0.430 17.991 1.00 61.41 89 GLU A O 1
ATOM 713 N N . ARG A 1 90 ? -17.674 -1.124 19.816 1.00 62.53 90 ARG A N 1
ATOM 714 C CA . ARG A 1 90 ? -17.350 -2.543 19.629 1.00 62.53 90 ARG A CA 1
ATOM 715 C C . ARG A 1 90 ? -18.355 -3.180 18.677 1.00 62.53 90 ARG A C 1
ATOM 717 O O . ARG A 1 90 ? -19.374 -3.726 19.097 1.00 62.53 90 ARG A O 1
ATOM 724 N N . VAL A 1 91 ? -18.050 -3.138 17.385 1.00 60.25 91 VAL A N 1
ATOM 725 C CA . VAL A 1 91 ? -18.883 -3.775 16.358 1.00 60.25 91 VAL A CA 1
ATOM 726 C C . VAL A 1 91 ? -18.789 -5.298 16.494 1.00 60.25 91 VAL A C 1
ATOM 728 O O . VAL A 1 91 ? -17.720 -5.881 16.332 1.00 60.25 91 VAL A O 1
ATOM 731 N N . LYS A 1 92 ? -19.906 -5.965 16.801 1.00 61.69 92 LYS A N 1
ATOM 732 C CA . LYS A 1 92 ? -19.969 -7.429 16.920 1.00 61.69 92 LYS A CA 1
ATOM 733 C C . LYS A 1 92 ? -20.003 -8.079 15.529 1.00 61.69 92 LYS A C 1
ATOM 735 O O . LYS A 1 92 ? -20.823 -7.711 14.694 1.00 61.69 92 LYS A O 1
ATOM 740 N N . GLY A 1 93 ? -19.174 -9.102 15.313 1.00 65.62 93 GLY A N 1
ATOM 741 C CA . GLY A 1 93 ? -19.187 -9.921 14.092 1.00 65.62 93 GLY A CA 1
ATOM 742 C C . GLY A 1 93 ? -18.209 -9.473 13.000 1.00 65.62 93 GLY A C 1
ATOM 743 O O . GLY A 1 93 ? -17.341 -8.634 13.225 1.00 65.62 93 GLY A O 1
ATOM 744 N N . PHE A 1 94 ? -18.321 -10.091 11.819 1.00 68.12 94 PHE A N 1
ATOM 745 C CA . PHE A 1 94 ? -17.420 -9.849 10.690 1.00 68.12 94 PHE A CA 1
ATOM 746 C C . PHE A 1 94 ? -17.862 -8.644 9.861 1.00 68.12 94 PHE A C 1
ATOM 748 O O . PHE A 1 94 ? -18.910 -8.680 9.214 1.00 68.12 94 PHE A O 1
ATOM 755 N N . ARG A 1 95 ? -17.036 -7.591 9.827 1.00 70.50 95 ARG A N 1
ATOM 756 C CA . ARG A 1 95 ? -17.268 -6.411 8.983 1.00 70.50 95 ARG A CA 1
ATOM 757 C C . ARG A 1 95 ? -16.383 -6.468 7.729 1.00 70.50 95 ARG A C 1
ATOM 759 O O . ARG A 1 95 ? -15.174 -6.259 7.828 1.00 70.50 95 ARG A O 1
ATOM 766 N N . PRO A 1 96 ? -16.942 -6.708 6.526 1.00 71.25 96 PRO A N 1
ATOM 767 C CA . PRO A 1 96 ? -16.148 -6.736 5.302 1.00 71.25 96 PRO A CA 1
ATOM 768 C C . PRO A 1 96 ? -15.628 -5.337 4.954 1.00 71.25 96 PRO A C 1
ATOM 770 O O . PRO A 1 96 ? -16.403 -4.439 4.614 1.00 71.25 96 PRO A O 1
ATOM 773 N N . LEU A 1 97 ? -14.305 -5.169 4.981 1.00 75.06 97 LEU A N 1
ATOM 774 C CA . LEU A 1 97 ? -13.653 -3.913 4.618 1.00 75.06 97 LEU A CA 1
ATOM 775 C C . LEU A 1 97 ? -13.355 -3.827 3.109 1.00 75.06 97 LEU A C 1
ATOM 777 O O . LEU A 1 97 ? -12.818 -4.768 2.510 1.00 75.06 97 LEU A O 1
ATOM 781 N N . PRO A 1 98 ? -13.704 -2.708 2.453 1.00 76.50 98 PRO A N 1
ATOM 782 C CA . PRO A 1 98 ? -13.726 -2.620 0.997 1.00 76.50 98 PRO A CA 1
ATOM 783 C C . PRO A 1 98 ? -12.326 -2.450 0.392 1.00 76.50 98 PRO A C 1
ATOM 785 O O . PRO A 1 98 ? -11.740 -1.386 0.479 1.00 76.50 98 PRO A O 1
ATOM 788 N N . LYS A 1 99 ? -11.818 -3.442 -0.353 1.00 82.50 99 LYS A N 1
ATOM 789 C CA . LYS A 1 99 ? -10.511 -3.404 -1.068 1.00 82.50 99 LYS A CA 1
ATOM 790 C C . LYS A 1 99 ? -9.258 -3.603 -0.201 1.00 82.50 99 LYS A C 1
ATOM 792 O O . LYS A 1 99 ? -8.174 -3.700 -0.772 1.00 82.50 99 LYS A O 1
ATOM 797 N N . ARG A 1 100 ? -9.391 -3.806 1.116 1.00 84.12 100 ARG A N 1
ATOM 798 C CA . ARG A 1 100 ? -8.290 -4.176 2.034 1.00 84.12 100 ARG A CA 1
ATOM 799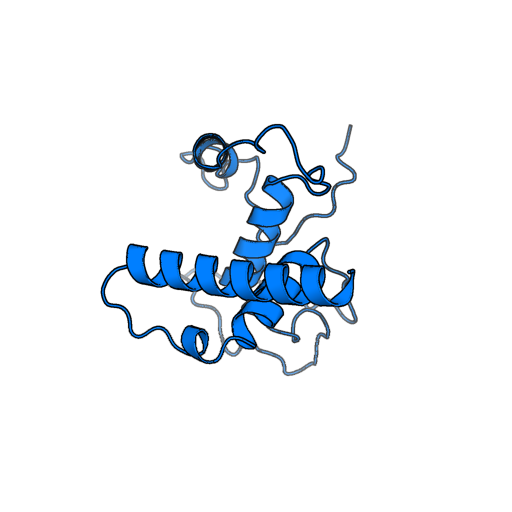 C C . ARG A 1 100 ? -7.476 -5.357 1.501 1.00 84.12 100 ARG A C 1
ATOM 801 O O . ARG A 1 100 ? -6.249 -5.309 1.458 1.00 84.12 100 ARG A O 1
ATOM 808 N N . TRP A 1 101 ? -8.175 -6.361 0.968 1.00 84.50 101 TRP A N 1
ATOM 809 C CA . TRP A 1 101 ? -7.555 -7.553 0.391 1.00 84.50 101 TRP A CA 1
ATOM 810 C C . TRP A 1 101 ? -6.565 -7.244 -0.739 1.00 84.50 101 TRP A C 1
ATOM 812 O O . TRP A 1 101 ? -5.663 -8.041 -0.972 1.00 84.50 101 TRP A O 1
ATOM 822 N N . VAL A 1 102 ? -6.718 -6.133 -1.473 1.00 88.44 102 VAL A N 1
ATOM 823 C CA . VAL A 1 102 ? -5.809 -5.755 -2.572 1.00 88.44 102 VAL A CA 1
ATOM 824 C C . VAL A 1 102 ? -4.431 -5.403 -2.009 1.00 88.44 102 VAL A C 1
ATOM 826 O O . VAL A 1 102 ? -3.412 -5.872 -2.524 1.00 88.44 102 VAL A O 1
ATOM 829 N N . VAL A 1 103 ? -4.412 -4.622 -0.926 1.00 88.12 103 VAL A N 1
ATOM 830 C CA . VAL A 1 103 ? -3.192 -4.195 -0.229 1.00 88.12 103 VAL A CA 1
ATOM 831 C C . VAL A 1 103 ? -2.555 -5.386 0.479 1.00 88.12 103 VAL A C 1
ATOM 833 O O . VAL A 1 103 ? -1.395 -5.703 0.222 1.00 88.12 103 VAL A O 1
ATOM 836 N N . GLU A 1 104 ? -3.329 -6.130 1.271 1.00 87.44 104 GLU A N 1
ATOM 837 C CA . GLU A 1 104 ? -2.829 -7.309 1.990 1.00 87.44 104 GLU A CA 1
ATOM 838 C C . GLU A 1 104 ? -2.271 -8.375 1.054 1.00 87.44 104 GLU A C 1
ATOM 840 O O . GLU A 1 104 ? -1.232 -8.965 1.328 1.00 87.44 104 GLU A O 1
ATOM 845 N N . ARG A 1 105 ? -2.918 -8.603 -0.092 1.00 89.56 105 ARG A N 1
ATOM 846 C CA . ARG A 1 105 ? -2.420 -9.534 -1.106 1.00 89.56 105 ARG A CA 1
ATOM 847 C C . ARG A 1 105 ? -1.060 -9.103 -1.645 1.00 89.56 105 ARG A C 1
ATOM 849 O O . ARG A 1 105 ? -0.215 -9.960 -1.889 1.00 89.56 105 ARG A O 1
ATOM 856 N N . THR A 1 106 ? -0.857 -7.801 -1.835 1.00 89.50 106 THR A N 1
ATOM 857 C CA . THR A 1 106 ? 0.426 -7.258 -2.292 1.00 89.50 106 THR A CA 1
ATOM 858 C C . THR A 1 106 ? 1.500 -7.471 -1.230 1.00 89.50 106 THR A C 1
ATOM 860 O O . THR A 1 106 ? 2.559 -8.011 -1.545 1.00 89.50 106 THR A O 1
ATOM 863 N N . ILE A 1 107 ? 1.195 -7.178 0.037 1.00 87.38 107 ILE A N 1
ATOM 864 C CA . ILE A 1 107 ? 2.096 -7.444 1.168 1.00 87.38 107 ILE A CA 1
ATOM 865 C C . ILE A 1 107 ? 2.413 -8.942 1.271 1.00 87.38 107 ILE A C 1
ATOM 867 O O . ILE A 1 107 ? 3.574 -9.319 1.389 1.00 87.38 107 ILE A O 1
ATOM 871 N N . ALA A 1 108 ? 1.415 -9.816 1.136 1.00 88.06 108 ALA A N 1
ATOM 872 C CA . ALA A 1 108 ? 1.604 -11.264 1.162 1.00 88.06 108 ALA A CA 1
ATOM 873 C C . ALA A 1 108 ? 2.496 -11.764 0.013 1.00 88.06 108 ALA A C 1
ATOM 875 O O . ALA A 1 108 ? 3.236 -12.734 0.173 1.00 88.06 108 ALA A O 1
ATOM 876 N N . TRP A 1 109 ? 2.448 -11.123 -1.159 1.00 91.00 109 TRP A N 1
ATOM 877 C CA . TRP A 1 109 ? 3.374 -11.430 -2.249 1.00 91.00 109 TRP A CA 1
ATOM 878 C C . TRP A 1 109 ? 4.800 -10.977 -1.941 1.00 91.00 109 TRP A C 1
ATOM 880 O O . TRP A 1 109 ? 5.726 -11.756 -2.165 1.00 91.00 109 TRP A O 1
ATOM 890 N N . LEU A 1 110 ? 4.976 -9.768 -1.402 1.00 89.00 110 LEU A N 1
ATOM 891 C CA . LEU A 1 110 ? 6.290 -9.250 -1.016 1.00 89.00 110 LEU A CA 1
ATOM 892 C C . LEU A 1 110 ? 6.902 -10.056 0.137 1.00 89.00 110 LEU A C 1
ATOM 894 O O . LEU A 1 110 ? 8.082 -10.381 0.077 1.00 89.00 110 LEU A O 1
ATOM 898 N N . GLY A 1 111 ? 6.101 -10.499 1.108 1.00 87.31 111 GLY A N 1
ATOM 899 C CA . GLY A 1 111 ? 6.551 -11.341 2.220 1.00 87.31 111 GLY A CA 1
ATOM 900 C C . GLY A 1 111 ? 7.054 -12.728 1.798 1.00 87.31 111 GLY A C 1
ATOM 901 O O . GLY A 1 111 ? 7.825 -13.353 2.520 1.00 87.31 111 GLY A O 1
ATOM 902 N N . ARG A 1 112 ? 6.690 -13.213 0.599 1.00 86.75 112 ARG A N 1
ATOM 903 C CA . ARG A 1 112 ? 7.288 -14.435 0.021 1.00 86.75 112 ARG A CA 1
ATOM 904 C C . ARG A 1 112 ? 8.687 -14.204 -0.549 1.00 86.75 112 ARG A C 1
ATOM 906 O O . ARG A 1 112 ? 9.401 -15.172 -0.814 1.00 86.75 112 ARG A O 1
ATOM 913 N N . ASN A 1 113 ? 9.088 -12.954 -0.762 1.00 89.12 113 ASN A N 1
ATOM 914 C CA . ASN A 1 113 ? 10.462 -12.617 -1.087 1.00 89.12 113 ASN A CA 1
ATOM 915 C C . ASN A 1 113 ? 11.250 -12.483 0.221 1.00 89.12 113 ASN A C 1
ATOM 917 O O . ASN A 1 113 ? 11.206 -11.442 0.867 1.00 89.12 113 ASN A O 1
ATOM 921 N N . ARG A 1 114 ? 11.996 -13.533 0.594 1.00 87.31 114 ARG A N 1
ATOM 922 C CA . ARG A 1 114 ? 12.785 -13.581 1.841 1.00 8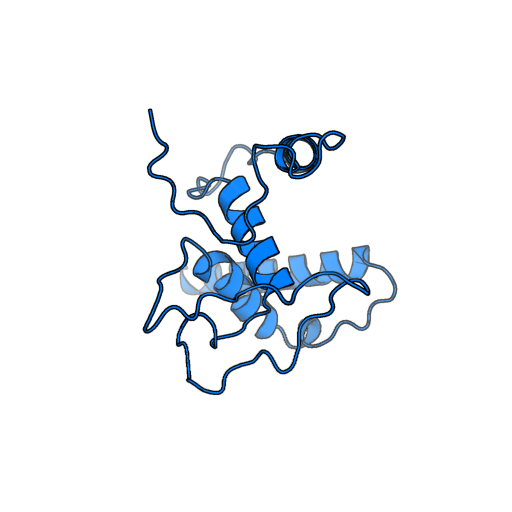7.31 114 ARG A CA 1
ATOM 923 C C . ARG A 1 114 ? 13.664 -12.345 2.063 1.00 87.31 114 ARG A C 1
ATOM 925 O O . ARG A 1 114 ? 13.875 -11.968 3.209 1.00 87.31 114 ARG A O 1
ATOM 932 N N . ARG A 1 115 ? 14.147 -11.707 0.990 1.00 88.75 115 ARG A N 1
ATOM 933 C CA . ARG A 1 115 ? 14.976 -10.495 1.065 1.00 88.75 115 ARG A CA 1
ATOM 934 C C . ARG A 1 115 ? 14.242 -9.282 1.644 1.00 88.75 115 ARG A C 1
ATOM 936 O O . ARG A 1 115 ? 14.885 -8.428 2.235 1.00 88.75 115 ARG A O 1
ATOM 943 N N . LEU A 1 116 ? 12.923 -9.227 1.474 1.00 88.88 116 LEU A N 1
ATOM 944 C CA . LEU A 1 116 ? 12.049 -8.168 1.980 1.00 88.88 116 LEU A CA 1
ATOM 945 C C . LEU A 1 116 ? 11.449 -8.504 3.354 1.00 88.88 116 LEU A C 1
ATOM 947 O O . LEU A 1 116 ? 10.617 -7.755 3.853 1.00 88.88 116 LEU A O 1
ATOM 951 N N . GLY A 1 117 ? 11.823 -9.638 3.963 1.00 82.88 117 GLY A N 1
ATOM 952 C CA . GLY A 1 117 ? 11.277 -10.054 5.259 1.00 82.88 117 GLY A CA 1
ATOM 953 C C . GLY A 1 117 ? 11.666 -9.125 6.413 1.00 82.88 117 GLY A C 1
ATOM 954 O O . GLY A 1 117 ? 10.940 -9.039 7.400 1.00 82.88 117 GLY A O 1
ATOM 955 N N . LYS A 1 118 ? 12.792 -8.421 6.282 1.00 83.44 118 LYS A N 1
ATOM 956 C CA . LYS A 1 118 ? 13.237 -7.372 7.196 1.00 83.44 118 LYS A CA 1
ATOM 957 C C . LYS A 1 118 ? 13.986 -6.317 6.393 1.00 83.44 118 LYS A C 1
ATOM 959 O O . LYS A 1 118 ? 14.744 -6.676 5.491 1.00 83.44 118 LYS A O 1
ATOM 964 N N . ASP A 1 119 ? 13.737 -5.049 6.705 1.00 83.19 119 ASP A N 1
ATOM 965 C CA . ASP A 1 119 ? 14.485 -3.957 6.096 1.00 83.19 119 ASP A CA 1
ATOM 966 C C . ASP A 1 119 ? 15.848 -3.831 6.783 1.00 83.19 119 ASP A C 1
ATOM 968 O O . ASP A 1 119 ? 15.936 -3.770 8.012 1.00 83.19 119 ASP A O 1
ATOM 972 N N . TYR A 1 120 ? 16.896 -3.876 5.972 1.00 86.12 120 TYR A N 1
ATOM 973 C CA . TYR A 1 120 ? 18.286 -3.715 6.387 1.00 86.12 120 TYR A CA 1
ATOM 974 C C . TYR A 1 120 ? 18.950 -2.553 5.645 1.00 86.12 120 TYR A C 1
ATOM 976 O O . TYR A 1 120 ? 20.140 -2.316 5.845 1.00 86.12 120 TYR A O 1
ATOM 984 N N . GLU A 1 121 ? 18.218 -1.865 4.765 1.00 88.94 121 GLU A N 1
ATOM 985 C CA . GLU A 1 121 ? 18.787 -0.781 3.983 1.00 88.94 121 GLU A CA 1
ATOM 986 C C . GLU A 1 121 ? 18.853 0.499 4.802 1.00 88.94 121 GLU A C 1
ATOM 988 O O . GLU A 1 121 ? 17.988 0.797 5.624 1.00 88.94 121 GLU A O 1
ATOM 993 N N . TYR A 1 122 ? 19.897 1.279 4.546 1.00 92.44 122 TYR A N 1
ATOM 994 C CA . TYR A 1 122 ? 20.038 2.604 5.135 1.00 92.44 122 TYR A CA 1
ATOM 995 C C . TYR A 1 122 ? 19.206 3.654 4.385 1.00 92.44 122 TYR A C 1
ATOM 997 O O . TYR A 1 122 ? 18.691 4.592 4.986 1.00 92.44 122 TYR A O 1
ATOM 1005 N N . TYR A 1 123 ? 19.070 3.485 3.067 1.00 94.44 123 TYR A N 1
ATOM 1006 C CA . TYR A 1 123 ? 18.452 4.455 2.171 1.00 94.44 123 TYR A CA 1
ATOM 1007 C C . TYR A 1 123 ? 17.110 3.937 1.629 1.00 94.44 123 TYR A C 1
ATOM 1009 O O . TYR A 1 123 ? 17.053 2.796 1.151 1.00 94.44 123 TYR A O 1
ATOM 1017 N N . PRO A 1 124 ? 16.040 4.754 1.649 1.00 92.00 124 PRO A N 1
ATOM 1018 C CA . PRO A 1 124 ? 14.711 4.339 1.199 1.00 92.00 124 PRO A CA 1
ATOM 1019 C C . PRO A 1 124 ? 14.668 3.958 -0.287 1.00 92.00 124 PRO A C 1
ATOM 1021 O O . PRO A 1 124 ? 13.904 3.073 -0.669 1.00 92.00 124 PRO A O 1
ATOM 1024 N N . GLU A 1 125 ? 15.520 4.557 -1.118 1.00 94.19 125 GLU A N 1
ATOM 1025 C CA . GLU A 1 125 ? 15.631 4.270 -2.551 1.00 94.19 125 GLU A CA 1
ATOM 1026 C C . GLU A 1 125 ? 16.079 2.821 -2.802 1.00 94.19 125 GLU A C 1
ATOM 1028 O O . GLU A 1 125 ? 15.658 2.176 -3.766 1.00 94.19 125 GLU A O 1
ATOM 1033 N N . VAL A 1 126 ? 16.912 2.272 -1.910 1.00 93.88 126 VAL A N 1
ATOM 1034 C CA . VAL A 1 126 ? 17.379 0.883 -2.006 1.00 93.88 126 VAL A CA 1
ATOM 1035 C C . VAL A 1 126 ? 16.260 -0.077 -1.606 1.00 93.88 126 VAL A C 1
ATOM 1037 O O . VAL A 1 126 ? 16.023 -1.072 -2.300 1.00 93.88 126 VAL A O 1
ATOM 1040 N N . THR A 1 127 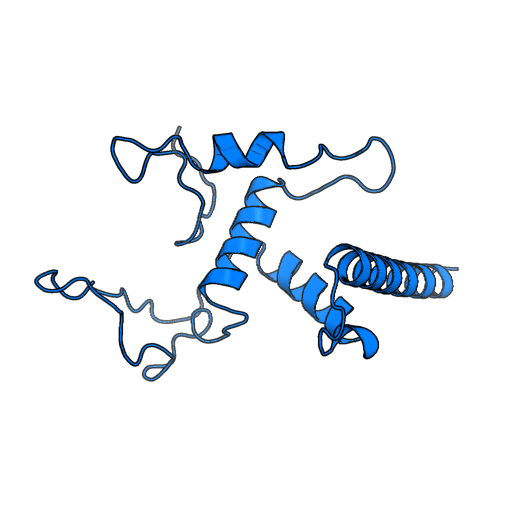? 15.517 0.238 -0.542 1.00 91.06 127 THR A N 1
ATOM 1041 C CA . THR A 1 127 ? 14.320 -0.522 -0.152 1.00 91.06 127 THR A CA 1
ATOM 1042 C C . THR A 1 127 ? 13.289 -0.524 -1.283 1.00 91.06 127 THR A C 1
ATOM 1044 O O . THR A 1 127 ? 12.756 -1.581 -1.637 1.00 91.06 127 THR A O 1
ATOM 1047 N N . GLU A 1 128 ? 13.062 0.628 -1.916 1.00 92.44 128 GLU A N 1
ATOM 1048 C CA . GLU A 1 128 ? 12.174 0.772 -3.070 1.00 92.44 128 GLU A CA 1
ATOM 1049 C C . GLU A 1 128 ? 12.623 -0.114 -4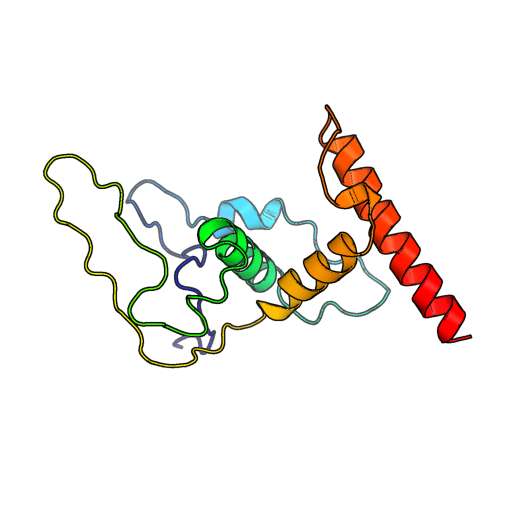.247 1.00 92.44 128 GLU A C 1
ATOM 1051 O O . GLU A 1 128 ? 11.827 -0.890 -4.792 1.00 92.44 128 GLU A O 1
ATOM 1056 N N . ALA A 1 129 ? 13.914 -0.091 -4.595 1.00 94.25 129 ALA A N 1
ATOM 1057 C CA . ALA A 1 129 ? 14.470 -0.940 -5.646 1.00 94.25 129 ALA A CA 1
ATOM 1058 C C . ALA A 1 129 ? 14.245 -2.439 -5.365 1.00 94.25 129 ALA A C 1
ATOM 1060 O O . ALA A 1 129 ? 13.851 -3.197 -6.261 1.00 94.25 129 ALA A O 1
ATOM 1061 N N . TRP A 1 130 ? 14.417 -2.886 -4.116 1.00 93.81 130 TRP A N 1
ATOM 1062 C CA . TRP A 1 130 ? 14.138 -4.273 -3.730 1.00 93.81 130 TRP A CA 1
ATOM 1063 C C . TRP A 1 130 ? 12.657 -4.642 -3.836 1.00 93.81 130 TRP A C 1
ATOM 1065 O O . TRP A 1 130 ? 12.338 -5.771 -4.238 1.00 93.81 130 TRP A O 1
ATOM 1075 N N . MET A 1 131 ? 11.749 -3.715 -3.523 1.00 92.38 131 MET A N 1
ATOM 1076 C CA . MET A 1 131 ? 10.312 -3.913 -3.726 1.00 92.38 131 MET A CA 1
ATOM 1077 C C . MET A 1 131 ? 9.989 -4.099 -5.212 1.00 92.38 131 MET A C 1
ATOM 1079 O O . MET A 1 131 ? 9.306 -5.069 -5.570 1.00 92.38 131 MET A O 1
ATOM 1083 N N . TYR A 1 132 ? 10.539 -3.253 -6.092 1.00 93.88 132 TYR A N 1
ATOM 1084 C CA . TYR A 1 132 ? 10.381 -3.412 -7.540 1.00 93.88 132 TYR A CA 1
ATOM 1085 C C . TYR A 1 132 ? 10.931 -4.751 -8.030 1.00 93.88 132 TYR A C 1
ATOM 1087 O O . TYR A 1 132 ? 10.227 -5.481 -8.732 1.00 93.88 132 TYR A O 1
ATOM 1095 N N . LEU A 1 133 ? 12.134 -5.144 -7.602 1.00 94.69 133 LEU A N 1
ATOM 1096 C CA . LEU A 1 133 ? 12.720 -6.443 -7.948 1.00 94.69 133 LEU A CA 1
ATOM 1097 C C . LEU A 1 133 ? 11.866 -7.622 -7.459 1.00 94.69 133 LEU A C 1
ATOM 1099 O O . LEU A 1 133 ? 11.743 -8.632 -8.158 1.00 94.69 133 LEU A O 1
ATOM 1103 N N . GLY A 1 134 ? 11.256 -7.510 -6.277 1.00 93.81 134 GLY A N 1
ATOM 1104 C CA . GLY A 1 134 ? 10.316 -8.503 -5.756 1.00 93.81 134 GLY A CA 1
ATOM 1105 C C . GLY A 1 134 ? 9.090 -8.671 -6.655 1.00 93.81 134 GLY A C 1
ATOM 1106 O O . GLY A 1 134 ? 8.718 -9.798 -6.998 1.00 93.81 134 GLY A O 1
ATOM 1107 N N . MET A 1 135 ? 8.501 -7.558 -7.095 1.00 94.12 135 MET A N 1
ATOM 1108 C CA . MET A 1 135 ? 7.346 -7.566 -7.995 1.00 94.12 135 MET A CA 1
ATOM 1109 C C . MET A 1 135 ? 7.705 -8.053 -9.402 1.00 94.12 135 MET A C 1
ATOM 1111 O O . MET A 1 135 ? 6.964 -8.858 -9.966 1.00 94.12 135 MET A O 1
ATOM 1115 N N . ILE A 1 136 ? 8.860 -7.658 -9.946 1.00 94.56 136 ILE A N 1
ATOM 1116 C CA . ILE A 1 136 ? 9.363 -8.154 -11.236 1.00 94.56 136 ILE A CA 1
ATOM 1117 C C . ILE A 1 136 ? 9.529 -9.675 -11.184 1.00 94.56 136 ILE A C 1
ATOM 1119 O O . ILE A 1 136 ? 8.995 -10.380 -12.039 1.00 94.56 136 ILE A O 1
ATOM 1123 N N . ARG A 1 137 ? 10.174 -10.215 -10.140 1.00 93.88 137 ARG A N 1
ATOM 1124 C CA . ARG A 1 137 ? 10.320 -11.671 -9.952 1.00 93.88 137 ARG A CA 1
ATOM 1125 C C . ARG A 1 137 ? 8.973 -12.394 -9.910 1.00 93.88 137 ARG A C 1
ATOM 1127 O O . ARG A 1 137 ? 8.841 -13.477 -10.480 1.00 93.88 137 ARG A O 1
ATOM 1134 N N . LEU A 1 138 ? 7.970 -11.818 -9.243 1.00 93.12 138 LEU A N 1
ATOM 1135 C CA . LEU A 1 138 ? 6.612 -12.366 -9.222 1.00 93.12 138 LEU A CA 1
ATOM 1136 C C . LEU A 1 138 ? 5.983 -12.381 -10.623 1.00 93.12 138 LEU A C 1
ATOM 1138 O O . LEU A 1 138 ? 5.369 -13.381 -10.997 1.00 93.12 138 LEU A O 1
ATOM 1142 N N . LEU A 1 139 ? 6.116 -11.289 -11.380 1.00 92.62 139 LEU A N 1
ATOM 1143 C CA . LEU A 1 139 ? 5.574 -11.169 -12.735 1.00 92.62 139 LEU A CA 1
ATOM 1144 C C . LEU A 1 139 ? 6.237 -12.158 -13.695 1.00 92.62 139 LEU A C 1
ATOM 1146 O O . LEU A 1 139 ? 5.525 -12.886 -14.381 1.00 92.62 139 LEU A O 1
ATOM 1150 N N . VAL A 1 140 ? 7.568 -12.268 -13.669 1.00 95.00 140 VAL A N 1
ATOM 1151 C CA . VAL A 1 140 ? 8.326 -13.235 -14.482 1.00 95.00 140 VAL A CA 1
ATOM 1152 C C . VAL A 1 140 ? 7.860 -14.664 -14.203 1.00 95.00 140 VAL A C 1
ATOM 1154 O O . VAL A 1 140 ? 7.546 -15.400 -15.133 1.00 95.00 140 VAL A O 1
ATOM 1157 N N . LYS A 1 141 ? 7.704 -15.047 -12.927 1.00 92.81 141 LYS A N 1
ATOM 1158 C CA . LYS A 1 141 ? 7.183 -16.377 -12.556 1.00 92.81 141 LYS A CA 1
ATOM 1159 C C . LYS A 1 141 ? 5.761 -16.635 -13.056 1.00 92.81 141 LYS A C 1
ATOM 1161 O O . LYS A 1 141 ? 5.405 -17.786 -13.279 1.00 92.81 141 LYS A O 1
ATOM 1166 N N . ARG A 1 142 ? 4.923 -15.602 -13.172 1.00 93.12 142 ARG A N 1
ATOM 1167 C CA . ARG A 1 142 ? 3.557 -15.736 -13.703 1.00 93.12 142 ARG A CA 1
ATOM 1168 C C . ARG A 1 142 ? 3.552 -15.878 -15.216 1.00 93.12 142 ARG A C 1
ATOM 1170 O O . ARG A 1 142 ? 2.811 -16.713 -15.711 1.00 93.12 142 ARG A O 1
ATOM 1177 N N . LEU A 1 143 ? 4.378 -15.101 -15.912 1.00 95.12 143 LEU A N 1
ATOM 1178 C CA . LEU A 1 143 ? 4.534 -15.199 -17.362 1.00 95.12 143 LEU A CA 1
ATOM 1179 C C . LEU A 1 143 ? 5.077 -16.573 -17.759 1.00 95.12 143 LEU A C 1
ATOM 1181 O O . LEU A 1 143 ? 4.476 -17.234 -18.591 1.00 95.12 143 LEU A O 1
ATOM 1185 N N . ALA A 1 144 ? 6.118 -17.055 -17.077 1.00 95.50 144 ALA A N 1
ATOM 1186 C CA . ALA A 1 144 ? 6.699 -18.375 -17.330 1.00 95.50 144 ALA A CA 1
ATOM 1187 C C . ALA A 1 144 ? 5.742 -19.553 -17.060 1.00 95.50 144 ALA A C 1
ATOM 1189 O O . ALA A 1 144 ? 6.004 -20.655 -17.510 1.00 95.50 144 ALA A O 1
ATOM 1190 N N . ARG A 1 145 ? 4.666 -19.347 -16.288 1.00 93.31 145 ARG A N 1
ATOM 1191 C CA . ARG A 1 145 ? 3.613 -20.354 -16.061 1.00 93.31 145 ARG A CA 1
ATOM 1192 C C . ARG A 1 145 ? 2.448 -20.247 -17.044 1.00 93.31 145 ARG A C 1
ATOM 1194 O O . ARG A 1 145 ? 1.591 -21.121 -17.040 1.00 93.31 145 ARG A O 1
ATOM 1201 N N . ALA A 1 146 ? 2.339 -19.118 -17.739 1.00 89.88 146 ALA A N 1
ATOM 1202 C CA . ALA A 1 146 ? 1.264 -18.835 -18.682 1.00 89.88 146 ALA A CA 1
ATOM 1203 C C . ALA A 1 146 ? 1.678 -19.102 -20.138 1.00 89.88 146 ALA A C 1
ATOM 1205 O O . ALA A 1 146 ? 0.796 -19.212 -20.985 1.00 89.88 146 ALA A O 1
ATOM 1206 N N . ALA A 1 147 ? 2.987 -19.152 -20.403 1.00 73.88 147 ALA A N 1
ATOM 1207 C CA . ALA A 1 147 ? 3.586 -19.687 -21.622 1.00 73.88 147 ALA A CA 1
ATOM 1208 C C . ALA A 1 147 ? 3.618 -21.218 -21.567 1.00 73.88 147 ALA A C 1
ATOM 1210 O O . ALA A 1 147 ? 3.439 -21.828 -22.640 1.00 73.88 147 ALA A O 1
#

InterPro domains:
  IPR025161 Insertion element IS402-like domain [PF13340] (22-64)

Sequence (147 aa):
MASTRRFYPSDLSDQARFSDRQAEWVLLEPLIPAPKPGGRPAKVPRREIVNAILYVLKNGIQWLEVVAHPHAGVRGVWVREGEPLPEVERVKGFRPLPKRWVVERTIAWLGRNRRLGKDYEYYPEVTEAWMYLGMIRLLVKRLARAA

Radius of gyration: 19.02 Å; chains: 1; bounding box: 47×46×53 Å